Protein AF-A0A2V9JY19-F1 (afdb_monomer)

Solvent-accessible surface area (backbone atoms only — not comparable to full-atom values): 6922 Å² total; per-residue (Å²): 138,89,84,91,78,89,85,86,78,86,88,81,93,77,86,79,79,82,79,78,83,78,81,78,89,81,74,81,76,64,46,71,49,81,43,79,51,76,41,65,29,44,91,92,39,46,79,47,78,48,73,81,78,80,90,84,86,90,81,88,76,99,60,63,50,49,76,46,79,48,73,49,73,22,87,44,69,70,61,42,68,30,53,43,80,49,75,52,78,40,62,55,35,38,41,39,37,47,47,75,111

Nearest PDB structures (foldseek):
  5wai-assembly1_B  TM=3.719E-01  e=1.677E+00  Homo sapiens
  6nq3-assembly2_F-2  TM=3.738E-01  e=2.477E+00  Homo sapiens
  6nq3-assembly1_B-3  TM=2.796E-01  e=1.790E+00  Homo sapiens
  7qfk-assembly1_A  TM=2.818E-01  e=6.156E+00  Lactobacillus acidophilus

pLDDT: mean 82.14, std 22.18, range [30.88, 98.5]

Mean predicted aligned error: 12.44 Å

Foldseek 3Di:
DDDDDDDDDDDDDDDDDDDDPPPDDDDLPWDKDKDKDKAFEAPQADEAEAEDDDDDDDDDDDHRMDIDIDMQTHSDPVQSVQWDWDWDGDRRYIYIYIDGD

Radius of gyration: 28.25 Å; Cα contacts (8 Å, |Δi|>4): 127; chains: 1; bounding box: 87×28×42 Å

Sequence (101 aa):
MPKRILAGGLAAFAVAFQLALASTPGAREELTEEFHQTYPLRAGGRVSLDNINGDVRVSVWDREEVKVDAVKSASSEDRLADIEIKVSAQPDAVHIRTEYR

Structure (mmCIF, N/CA/C/O backbone):
data_AF-A0A2V9JY19-F1
#
_entry.id   AF-A0A2V9JY19-F1
#
loop_
_atom_site.group_PDB
_atom_site.id
_atom_site.type_symbol
_atom_site.label_atom_id
_atom_site.label_alt_id
_atom_site.label_comp_id
_atom_site.label_asym_id
_atom_site.label_entity_id
_atom_site.label_seq_id
_atom_site.pdbx_PDB_ins_code
_atom_site.Cartn_x
_atom_site.Cartn_y
_atom_site.Cartn_z
_atom_site.occupancy
_atom_site.B_iso_or_equiv
_atom_site.auth_seq_id
_atom_site.auth_comp_id
_atom_site.auth_asym_id
_atom_site.auth_atom_id
_atom_site.pdbx_PDB_model_num
ATOM 1 N N . MET A 1 1 ? 72.683 9.585 26.400 1.00 38.25 1 MET A N 1
ATOM 2 C CA . MET A 1 1 ? 72.066 9.809 25.071 1.00 38.25 1 MET A CA 1
ATOM 3 C C . MET A 1 1 ? 71.797 8.452 24.424 1.00 38.25 1 MET A C 1
ATOM 5 O O . MET A 1 1 ? 72.631 7.572 24.590 1.00 38.25 1 MET A O 1
ATOM 9 N N . PRO A 1 2 ? 70.619 8.232 23.815 1.00 49.84 2 PRO A N 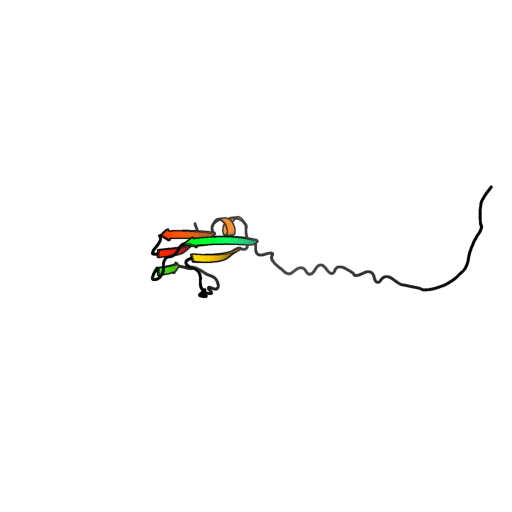1
ATOM 10 C CA . PRO A 1 2 ? 70.066 6.900 23.570 1.00 49.84 2 PRO A CA 1
ATOM 11 C C . PRO A 1 2 ? 70.497 6.328 22.215 1.00 49.84 2 PRO A C 1
ATOM 13 O O . PRO A 1 2 ? 70.688 7.095 21.274 1.00 49.84 2 PRO A O 1
ATOM 16 N N . LYS A 1 3 ? 70.532 4.993 22.098 1.00 34.06 3 LYS A N 1
ATOM 17 C CA . LYS A 1 3 ? 69.774 4.216 21.092 1.00 34.06 3 LYS A CA 1
ATOM 18 C C . LYS A 1 3 ? 70.119 2.727 21.199 1.00 34.06 3 LYS A C 1
ATOM 20 O O . LYS A 1 3 ? 71.262 2.321 21.037 1.00 34.06 3 LYS A O 1
ATOM 25 N N . ARG A 1 4 ? 69.098 1.934 21.528 1.00 35.16 4 ARG A N 1
ATOM 26 C CA . ARG A 1 4 ? 69.138 0.471 21.630 1.00 35.16 4 ARG A CA 1
ATOM 27 C C . ARG A 1 4 ? 69.033 -0.115 20.219 1.00 35.16 4 ARG A C 1
ATOM 29 O O . ARG A 1 4 ? 68.197 0.330 19.438 1.00 35.16 4 ARG A O 1
ATOM 36 N N . ILE A 1 5 ? 69.894 -1.081 19.925 1.00 43.72 5 ILE A N 1
ATOM 37 C CA . ILE A 1 5 ? 69.999 -1.821 18.663 1.00 43.72 5 ILE A CA 1
ATOM 38 C C . ILE A 1 5 ? 69.349 -3.207 18.842 1.00 43.72 5 ILE A C 1
ATOM 40 O O . ILE A 1 5 ? 69.493 -3.783 19.915 1.00 43.72 5 ILE A O 1
ATOM 44 N N . LEU A 1 6 ? 68.615 -3.633 17.795 1.00 39.06 6 LEU A N 1
ATOM 45 C CA . LEU A 1 6 ? 68.303 -4.977 17.243 1.00 39.06 6 LEU A CA 1
ATOM 46 C C . LEU A 1 6 ? 68.505 -6.232 18.123 1.00 39.06 6 LEU A C 1
ATOM 48 O O . LEU A 1 6 ? 69.432 -6.309 18.907 1.00 39.06 6 LEU A O 1
ATOM 52 N N . ALA A 1 7 ? 67.847 -7.373 17.931 1.00 36.47 7 ALA A N 1
ATOM 53 C CA . ALA A 1 7 ? 66.735 -7.883 17.128 1.00 36.47 7 ALA A CA 1
ATOM 54 C C . ALA A 1 7 ? 66.598 -9.364 17.558 1.00 36.47 7 ALA A C 1
ATOM 56 O O . ALA A 1 7 ? 67.577 -9.977 17.983 1.00 36.47 7 ALA A O 1
ATOM 57 N N . GLY A 1 8 ? 65.419 -9.958 17.411 1.00 30.88 8 GLY A N 1
ATOM 58 C CA . GLY A 1 8 ? 65.194 -11.399 17.573 1.00 30.88 8 GLY A CA 1
ATOM 59 C C . GLY A 1 8 ? 63.695 -11.653 17.705 1.00 30.88 8 GLY A C 1
ATOM 60 O O . GLY A 1 8 ? 63.026 -10.908 18.404 1.00 30.88 8 GLY A O 1
ATOM 61 N N . GLY A 1 9 ? 63.063 -12.607 17.040 1.00 31.14 9 GLY A N 1
ATOM 62 C CA . GLY A 1 9 ? 63.498 -13.606 16.080 1.00 31.14 9 GLY A CA 1
ATOM 63 C C . GLY A 1 9 ? 62.242 -14.236 15.453 1.00 31.14 9 GLY A C 1
ATOM 64 O O . GLY A 1 9 ? 61.158 -14.149 16.015 1.00 31.14 9 GLY A O 1
ATOM 65 N N . LEU A 1 10 ? 62.443 -14.790 14.260 1.00 38.69 10 LEU A N 1
ATOM 66 C CA . LEU A 1 10 ? 61.667 -15.749 13.460 1.00 38.69 10 LEU A CA 1
ATOM 67 C C . LEU A 1 10 ? 60.164 -16.055 13.702 1.00 38.69 10 LEU A C 1
ATOM 69 O O . LEU A 1 10 ? 59.747 -16.502 14.762 1.00 38.69 10 LEU A O 1
ATOM 73 N N . ALA A 1 11 ? 59.495 -16.108 12.538 1.00 36.81 11 ALA A N 1
ATOM 74 C CA . ALA A 1 11 ? 58.520 -17.105 12.069 1.00 36.81 11 ALA A CA 1
ATOM 75 C C . ALA A 1 11 ? 57.024 -16.890 12.364 1.00 36.81 11 ALA A C 1
ATOM 77 O O . ALA A 1 11 ? 56.539 -17.160 13.452 1.00 36.81 11 ALA A O 1
ATOM 78 N N . ALA A 1 12 ? 56.266 -16.575 11.308 1.00 40.12 12 ALA A N 1
ATOM 79 C CA . ALA A 1 12 ? 55.334 -17.535 10.708 1.00 40.12 12 ALA A CA 1
ATOM 80 C C . ALA A 1 12 ? 54.804 -17.000 9.367 1.00 40.12 12 ALA A C 1
ATOM 82 O O . ALA A 1 12 ? 54.382 -15.854 9.243 1.00 40.12 12 ALA A O 1
ATOM 83 N N . PHE A 1 13 ? 54.870 -17.858 8.355 1.00 47.34 13 PHE A N 1
ATOM 84 C CA . PHE A 1 13 ? 54.317 -17.684 7.017 1.00 47.34 13 PHE A CA 1
ATOM 85 C C . PHE A 1 13 ? 52.786 -17.549 7.092 1.00 47.34 13 PHE A C 1
ATOM 87 O O . PHE A 1 13 ? 52.125 -18.444 7.613 1.00 47.34 13 PHE A O 1
ATOM 94 N N . ALA A 1 14 ? 52.214 -16.492 6.519 1.00 43.00 14 ALA A N 1
ATOM 95 C CA . ALA A 1 14 ? 50.789 -16.443 6.203 1.00 43.00 14 ALA A CA 1
ATOM 96 C C . ALA A 1 14 ? 50.627 -15.927 4.770 1.00 43.00 14 ALA A C 1
ATOM 98 O O . ALA A 1 14 ? 50.677 -14.730 4.498 1.00 43.00 14 ALA A O 1
ATOM 99 N N . VAL A 1 15 ? 50.494 -16.874 3.842 1.00 46.28 15 VAL A N 1
ATOM 100 C CA . VAL A 1 15 ? 50.088 -16.622 2.459 1.00 46.28 15 VAL A CA 1
ATOM 101 C C . VAL A 1 15 ? 48.638 -16.149 2.499 1.0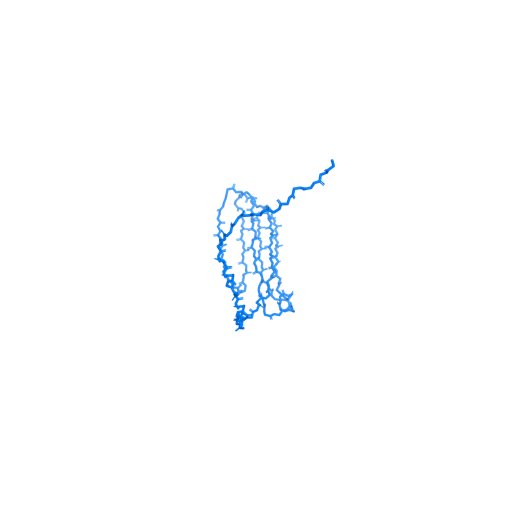0 46.28 15 VAL A C 1
ATOM 103 O O . VAL A 1 15 ? 47.735 -16.932 2.784 1.00 46.28 15 VAL A O 1
ATOM 106 N N . ALA A 1 16 ? 48.411 -14.862 2.247 1.00 49.50 16 ALA A N 1
ATOM 107 C CA . ALA A 1 16 ? 47.068 -14.333 2.068 1.00 49.50 16 ALA A CA 1
ATOM 108 C C . ALA A 1 16 ? 46.580 -14.690 0.656 1.00 49.50 16 ALA A C 1
ATOM 110 O O . ALA A 1 16 ? 47.065 -14.179 -0.353 1.00 49.50 16 ALA A O 1
ATOM 111 N N . PHE A 1 17 ? 45.643 -15.631 0.629 1.00 54.03 17 PHE A N 1
ATOM 112 C CA . PHE A 1 17 ? 44.884 -16.125 -0.512 1.00 54.03 17 PHE A CA 1
ATOM 113 C C . PHE A 1 17 ? 44.190 -14.960 -1.240 1.00 54.03 17 PHE A C 1
ATOM 115 O O . PHE A 1 17 ? 43.300 -14.317 -0.685 1.00 54.03 17 PHE A O 1
ATOM 122 N N . GLN A 1 18 ? 44.615 -14.654 -2.469 1.00 50.22 18 GLN A N 1
ATOM 123 C CA . GLN A 1 18 ? 43.935 -13.667 -3.308 1.00 50.22 18 GLN A CA 1
ATOM 124 C C . GLN A 1 18 ? 42.614 -14.262 -3.802 1.00 50.22 18 GLN A C 1
ATOM 126 O O . GLN A 1 18 ? 42.602 -15.177 -4.625 1.00 50.22 18 GLN A O 1
ATOM 131 N N . LEU A 1 19 ? 41.502 -13.749 -3.278 1.00 56.50 19 LEU A N 1
ATOM 132 C CA . LEU A 1 19 ? 40.162 -14.081 -3.747 1.00 56.50 19 LEU A CA 1
ATOM 133 C C . LEU A 1 19 ? 39.953 -13.430 -5.123 1.00 56.50 19 LEU A C 1
ATOM 135 O O . LEU A 1 19 ? 39.837 -12.210 -5.229 1.00 56.50 19 LEU A O 1
ATOM 139 N N . ALA A 1 20 ? 39.911 -14.236 -6.182 1.00 58.50 20 ALA A N 1
ATOM 140 C CA . ALA A 1 20 ? 39.448 -13.783 -7.486 1.00 58.50 20 ALA A CA 1
ATOM 141 C C . ALA A 1 20 ? 37.944 -13.470 -7.394 1.00 58.50 20 ALA A C 1
ATOM 143 O O . ALA A 1 20 ? 37.136 -14.373 -7.172 1.00 58.50 20 ALA A O 1
ATOM 144 N N . LEU A 1 21 ? 37.562 -12.198 -7.555 1.00 56.31 21 LEU A N 1
ATOM 145 C CA . LEU A 1 21 ? 36.164 -11.816 -7.756 1.00 56.31 21 LEU A CA 1
ATOM 146 C C . LEU A 1 21 ? 35.728 -12.329 -9.133 1.00 56.31 21 LEU A C 1
ATOM 148 O O . LEU A 1 21 ? 35.955 -11.685 -10.154 1.00 56.31 21 LEU A O 1
ATOM 152 N N . ALA A 1 22 ? 35.108 -13.506 -9.163 1.00 59.16 22 ALA A N 1
ATOM 153 C CA . ALA A 1 22 ? 34.329 -13.931 -10.311 1.00 59.16 22 ALA A CA 1
ATOM 154 C C . ALA A 1 22 ? 33.087 -13.032 -10.388 1.00 59.16 22 ALA A C 1
ATOM 156 O O . ALA A 1 22 ? 32.161 -13.166 -9.590 1.00 59.16 22 ALA A O 1
ATOM 157 N N . SER A 1 23 ? 33.078 -12.081 -11.319 1.00 60.47 23 SER A N 1
ATOM 158 C CA . SER A 1 23 ? 31.877 -11.325 -11.667 1.00 60.47 23 SER A CA 1
ATOM 159 C C . SER A 1 23 ? 30.885 -12.298 -12.302 1.00 60.47 23 SER A C 1
ATOM 161 O O . SER A 1 23 ? 31.028 -12.636 -13.472 1.00 60.47 23 SER A O 1
ATOM 163 N N . THR A 1 24 ? 29.913 -12.801 -11.542 1.00 63.28 24 THR A N 1
ATOM 164 C CA . THR A 1 24 ? 28.773 -13.546 -12.095 1.00 63.28 24 THR A CA 1
ATOM 165 C C . THR A 1 24 ? 27.911 -12.582 -12.914 1.00 63.28 24 THR A C 1
ATOM 167 O O . THR A 1 24 ? 27.283 -11.705 -12.321 1.00 63.28 24 THR A O 1
ATOM 170 N N . PRO A 1 25 ? 27.833 -12.706 -14.252 1.00 60.66 25 PRO A N 1
ATOM 171 C CA . PRO A 1 25 ? 26.856 -11.959 -15.024 1.00 60.66 25 PRO A CA 1
ATOM 172 C C . P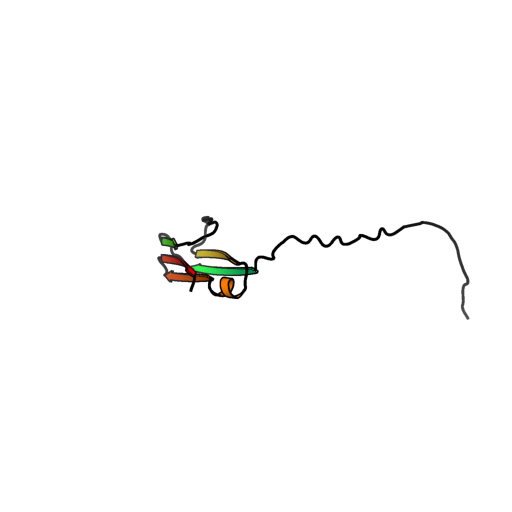RO A 1 25 ? 25.540 -12.736 -14.949 1.00 60.66 25 PRO A C 1
ATOM 174 O O . PRO A 1 25 ? 25.451 -13.838 -15.492 1.00 60.66 25 PRO A O 1
ATOM 177 N N . GLY A 1 26 ? 24.523 -12.222 -14.250 1.00 57.59 26 GLY A N 1
ATOM 178 C CA . GLY A 1 26 ? 23.269 -12.981 -14.195 1.00 57.59 26 GLY A CA 1
ATOM 179 C C . GLY A 1 26 ? 22.105 -12.503 -13.339 1.00 57.59 26 GLY A C 1
ATOM 180 O O . GLY A 1 26 ? 21.095 -13.197 -13.341 1.00 57.59 26 GLY A O 1
ATOM 181 N N . ALA A 1 27 ? 22.168 -11.359 -12.661 1.00 60.03 27 ALA A N 1
ATOM 182 C CA . ALA A 1 27 ? 20.959 -10.721 -12.146 1.00 60.03 27 ALA A CA 1
ATOM 183 C C . ALA A 1 27 ? 20.689 -9.491 -13.010 1.00 60.03 27 ALA A C 1
ATOM 185 O O . ALA A 1 27 ? 21.475 -8.547 -13.011 1.00 60.03 27 ALA A O 1
ATOM 186 N N . ARG A 1 28 ? 19.605 -9.510 -13.794 1.00 62.12 28 ARG A N 1
ATOM 187 C CA . ARG A 1 28 ? 19.000 -8.242 -14.207 1.00 62.12 28 ARG A CA 1
ATOM 188 C C . ARG A 1 28 ? 18.580 -7.578 -12.901 1.00 62.12 28 ARG A C 1
ATOM 190 O O . ARG A 1 28 ? 17.743 -8.151 -12.212 1.00 62.12 28 ARG A O 1
ATOM 197 N N . GLU A 1 29 ? 19.210 -6.469 -12.531 1.00 70.69 29 GLU A N 1
ATOM 198 C CA . GLU A 1 29 ? 18.748 -5.685 -11.388 1.00 70.69 29 GLU A CA 1
ATOM 199 C C . GLU A 1 29 ? 17.331 -5.213 -11.717 1.00 70.69 29 GLU A C 1
ATOM 201 O O . GLU A 1 29 ? 17.115 -4.410 -12.624 1.00 70.69 29 GLU A O 1
ATOM 206 N N . GLU A 1 30 ? 16.349 -5.823 -11.061 1.00 83.44 30 GLU A N 1
ATOM 207 C CA . GLU A 1 30 ? 14.986 -5.326 -11.081 1.00 83.44 30 GLU A CA 1
ATOM 208 C C . GLU A 1 30 ? 14.973 -4.070 -10.215 1.00 83.44 30 GLU A C 1
ATOM 210 O O . GLU A 1 30 ? 15.417 -4.095 -9.067 1.00 83.44 30 GLU A O 1
ATOM 215 N N . LEU A 1 31 ? 14.541 -2.954 -10.792 1.00 94.31 31 LEU A N 1
ATOM 216 C CA . LEU A 1 31 ? 14.476 -1.689 -10.082 1.00 94.31 31 LEU A CA 1
ATOM 217 C C . LEU A 1 31 ? 13.313 -1.753 -9.109 1.00 94.31 31 LEU A C 1
ATOM 219 O O . LEU A 1 31 ? 12.214 -2.159 -9.495 1.00 94.31 31 LEU A O 1
ATOM 223 N N . THR A 1 32 ? 13.552 -1.335 -7.869 1.00 95.31 32 THR A N 1
ATOM 224 C CA . THR A 1 32 ? 12.553 -1.388 -6.806 1.00 95.31 32 THR A CA 1
ATOM 225 C C . THR A 1 32 ? 12.371 -0.049 -6.113 1.00 95.31 32 THR A C 1
ATOM 227 O O . THR A 1 32 ? 13.341 0.672 -5.896 1.00 95.31 32 THR A O 1
ATOM 230 N N . GLU A 1 33 ? 11.143 0.243 -5.692 1.00 96.19 33 GLU A N 1
ATOM 231 C CA . GLU A 1 33 ? 10.821 1.391 -4.839 1.00 96.19 33 GLU A CA 1
ATOM 232 C C . GLU A 1 33 ? 9.935 0.943 -3.675 1.00 96.19 33 GLU A C 1
ATOM 234 O O . GLU A 1 33 ? 8.925 0.260 -3.871 1.00 96.19 33 GLU A O 1
ATOM 239 N N . GLU A 1 34 ? 10.319 1.332 -2.462 1.00 96.94 34 GLU A N 1
ATOM 240 C CA . GLU A 1 34 ? 9.581 1.030 -1.240 1.00 96.94 34 GLU A CA 1
ATOM 241 C C . GLU A 1 34 ? 8.468 2.055 -0.986 1.00 96.94 34 GLU A C 1
ATOM 243 O O . GLU A 1 34 ? 8.636 3.259 -1.180 1.00 96.94 34 GLU A O 1
ATOM 248 N N . PHE A 1 35 ? 7.329 1.572 -0.499 1.00 96.81 35 PHE A N 1
ATOM 249 C CA . PHE A 1 35 ? 6.191 2.384 -0.095 1.00 96.81 35 PHE A CA 1
ATOM 250 C C . PHE A 1 35 ? 5.765 1.991 1.317 1.00 96.81 35 PHE A C 1
ATOM 252 O O . PHE A 1 35 ? 5.347 0.857 1.558 1.00 96.81 35 PHE A O 1
ATOM 259 N N . HIS A 1 36 ? 5.842 2.955 2.234 1.00 98.12 36 HIS A N 1
ATOM 260 C CA . HIS A 1 36 ? 5.499 2.779 3.641 1.00 98.12 36 HIS A CA 1
ATOM 261 C C . HIS A 1 36 ? 4.555 3.884 4.080 1.00 98.12 36 HIS A C 1
ATOM 263 O O . HIS A 1 36 ? 4.941 5.051 4.137 1.00 98.12 36 HIS A O 1
ATOM 269 N N . GLN A 1 37 ? 3.317 3.516 4.391 1.00 98.00 37 GLN A N 1
ATOM 270 C CA . GLN A 1 37 ? 2.317 4.452 4.890 1.00 98.00 37 GLN A CA 1
ATOM 271 C C . GLN A 1 37 ? 1.467 3.818 5.982 1.00 98.00 37 GLN A C 1
ATOM 273 O O . GLN A 1 37 ? 1.164 2.626 5.942 1.00 98.00 37 GLN A O 1
ATOM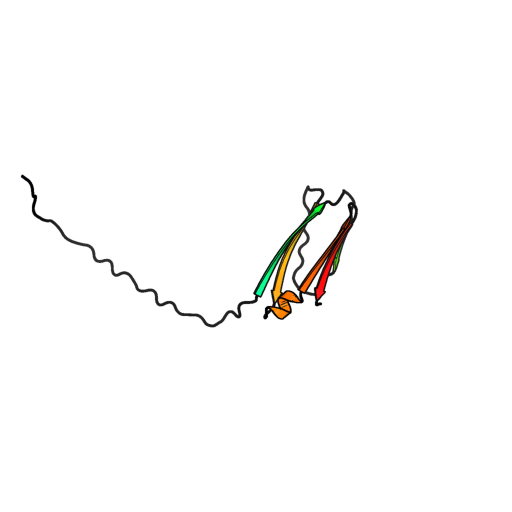 278 N N . THR A 1 38 ? 1.025 4.642 6.926 1.00 98.12 38 THR A N 1
ATOM 279 C CA . THR A 1 38 ? 0.127 4.227 8.005 1.00 98.12 38 THR A CA 1
ATOM 280 C C . THR A 1 38 ? -1.087 5.139 8.037 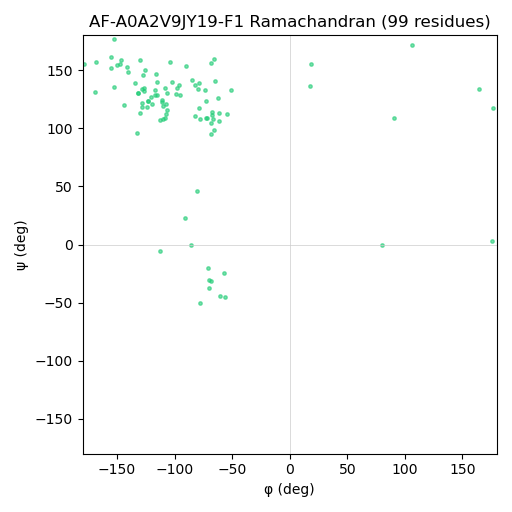1.00 98.12 38 THR A C 1
ATOM 282 O O . THR A 1 38 ? -0.958 6.362 7.973 1.00 98.12 38 THR A O 1
ATOM 285 N N . TYR A 1 39 ? -2.268 4.542 8.164 1.00 97.75 39 TYR A N 1
ATOM 286 C CA . TYR A 1 39 ? -3.542 5.250 8.180 1.00 97.75 39 TYR A CA 1
ATOM 287 C C . TYR A 1 39 ? -4.360 4.841 9.404 1.00 97.75 39 TYR A C 1
ATOM 289 O O . TYR A 1 39 ? -4.481 3.644 9.664 1.00 97.75 39 TYR A O 1
ATOM 297 N N . PRO A 1 40 ? -4.958 5.787 10.147 1.00 97.19 40 PRO A N 1
ATOM 298 C CA . PRO A 1 40 ? -5.846 5.439 11.248 1.00 97.19 40 PRO A CA 1
ATOM 299 C C . PRO A 1 40 ? -7.094 4.722 10.719 1.00 97.19 40 PRO A C 1
ATOM 301 O O . PRO A 1 40 ? -7.651 5.114 9.692 1.00 97.19 40 PRO A O 1
ATOM 304 N N . LEU A 1 41 ? -7.560 3.702 11.439 1.00 97.06 41 LEU A N 1
ATOM 305 C CA . LEU A 1 41 ? -8.795 2.984 11.136 1.00 97.06 41 LEU A CA 1
ATOM 306 C C . LEU A 1 41 ? -9.486 2.587 12.439 1.00 97.06 41 LEU A C 1
ATOM 308 O O . LEU A 1 41 ? -8.942 1.838 13.248 1.00 97.06 41 LEU A O 1
ATOM 312 N N . ARG A 1 42 ? -10.709 3.076 12.632 1.00 95.06 42 ARG A N 1
ATOM 313 C CA . ARG A 1 42 ? -11.506 2.770 13.822 1.00 95.06 42 ARG A CA 1
ATOM 314 C C . ARG A 1 42 ? -11.931 1.305 13.835 1.00 95.06 42 ARG A C 1
ATOM 316 O O . ARG A 1 42 ? -12.086 0.673 12.788 1.00 95.06 42 ARG A O 1
ATOM 323 N N . ALA A 1 43 ? -12.217 0.794 15.030 1.00 92.06 43 ALA A N 1
ATOM 324 C CA . ALA A 1 43 ? -12.820 -0.522 15.200 1.00 92.06 43 ALA A CA 1
ATOM 325 C C . ALA A 1 43 ? -14.083 -0.682 14.328 1.00 92.06 43 ALA A C 1
ATOM 327 O O . ALA A 1 43 ? -14.950 0.192 14.294 1.00 92.06 43 ALA A O 1
ATOM 328 N N . GLY A 1 44 ? -14.176 -1.807 13.613 1.00 92.19 44 GLY A N 1
ATOM 329 C CA . GLY A 1 44 ? -15.268 -2.084 12.670 1.00 92.19 44 GLY A CA 1
ATOM 330 C C . GLY A 1 44 ? -15.128 -1.415 11.297 1.00 92.19 44 GLY A C 1
ATOM 331 O O . GLY A 1 44 ? -15.990 -1.619 10.442 1.00 92.19 44 GLY A O 1
ATOM 332 N N . GLY A 1 45 ? -14.058 -0.649 11.067 1.00 95.44 45 GLY A N 1
ATOM 333 C CA . GLY A 1 45 ? -13.742 -0.084 9.762 1.00 95.44 45 GLY A CA 1
ATOM 334 C C . GLY A 1 45 ? -13.386 -1.146 8.716 1.00 95.44 45 GLY A C 1
ATOM 335 O O . GLY A 1 45 ? -13.042 -2.285 9.038 1.00 95.44 45 GLY A O 1
ATOM 336 N N . ARG A 1 46 ? -13.487 -0.778 7.436 1.00 97.25 46 ARG A N 1
ATOM 337 C CA . ARG A 1 46 ? -13.280 -1.687 6.301 1.00 97.25 46 ARG A CA 1
ATOM 338 C C . ARG A 1 46 ? -11.974 -1.393 5.576 1.00 97.25 46 ARG A C 1
ATOM 340 O O . ARG A 1 46 ? -11.705 -0.253 5.218 1.00 97.25 46 ARG A O 1
ATOM 347 N N . VAL A 1 47 ? -11.215 -2.439 5.271 1.00 97.62 47 VAL A N 1
ATOM 348 C CA . VAL A 1 47 ? -10.076 -2.359 4.349 1.00 97.62 47 VAL A CA 1
ATOM 349 C C . VAL A 1 47 ? -10.461 -3.024 3.035 1.00 97.62 47 VAL A C 1
ATOM 351 O O . VAL A 1 47 ? -10.965 -4.146 3.038 1.00 97.62 47 VAL A O 1
ATOM 354 N N . SER A 1 48 ? -10.219 -2.334 1.925 1.00 97.94 48 SER A N 1
ATOM 355 C CA . SER A 1 48 ? -10.418 -2.846 0.569 1.00 97.94 48 SER A CA 1
ATOM 356 C C . SER A 1 48 ? -9.128 -2.670 -0.224 1.00 97.94 48 SER A C 1
ATOM 358 O O . SER A 1 48 ? -8.563 -1.578 -0.225 1.00 97.94 48 SER A O 1
ATOM 360 N N . LEU A 1 49 ? -8.682 -3.718 -0.914 1.00 97.19 49 LEU A N 1
ATOM 361 C CA . LEU A 1 49 ? -7.459 -3.718 -1.712 1.00 97.19 49 LEU A CA 1
ATOM 362 C C . LEU A 1 49 ? -7.756 -4.222 -3.124 1.00 97.19 49 LEU A C 1
ATOM 364 O O . LEU A 1 49 ? -8.178 -5.365 -3.284 1.00 97.19 49 LEU A O 1
ATOM 368 N N . ASP A 1 50 ? -7.459 -3.388 -4.116 1.00 97.56 50 ASP A N 1
ATOM 369 C CA . ASP A 1 50 ? -7.441 -3.749 -5.531 1.00 97.56 50 ASP A CA 1
ATOM 370 C C . ASP A 1 50 ? -5.983 -3.784 -6.005 1.00 97.56 50 ASP A C 1
ATOM 372 O O . ASP A 1 50 ? -5.325 -2.747 -6.104 1.00 97.56 50 ASP A O 1
ATOM 376 N N . ASN A 1 51 ? -5.462 -4.980 -6.271 1.00 95.38 51 ASN A N 1
ATOM 377 C CA . ASN A 1 51 ? -4.090 -5.181 -6.730 1.00 95.38 51 ASN A CA 1
ATOM 378 C C . ASN A 1 51 ? -4.080 -5.798 -8.137 1.00 95.38 51 ASN A C 1
ATOM 380 O O . ASN A 1 51 ? -4.811 -6.752 -8.393 1.00 95.38 51 ASN A O 1
ATOM 384 N N . ILE A 1 52 ? -3.262 -5.246 -9.039 1.00 90.88 52 ILE A N 1
ATOM 385 C CA . ILE A 1 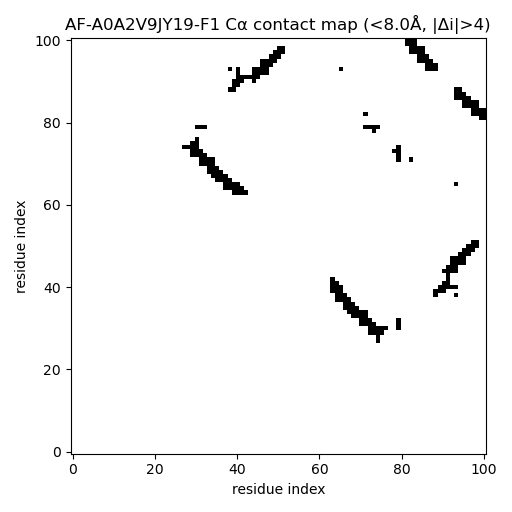52 ? -3.119 -5.772 -10.407 1.00 90.88 52 ILE A CA 1
ATOM 386 C C . ILE A 1 52 ? -2.226 -7.015 -10.438 1.00 90.88 52 ILE A C 1
ATOM 388 O O . ILE A 1 52 ? -2.603 -8.015 -11.039 1.00 90.88 52 ILE A O 1
ATOM 392 N N . ASN A 1 53 ? -1.039 -6.937 -9.832 1.00 89.31 53 ASN A N 1
ATOM 393 C CA . ASN A 1 53 ? -0.026 -7.990 -9.834 1.00 89.31 53 ASN A CA 1
ATOM 394 C C . ASN A 1 53 ? 0.775 -7.981 -8.523 1.00 89.31 53 ASN A C 1
ATOM 396 O O . ASN A 1 53 ? 0.960 -6.927 -7.903 1.00 89.31 53 ASN A O 1
ATOM 400 N N . GLY A 1 54 ? 1.341 -9.144 -8.194 1.00 91.56 54 GLY A N 1
ATOM 401 C CA . GLY A 1 54 ? 2.232 -9.346 -7.054 1.00 91.56 54 GLY A CA 1
ATOM 402 C C . GLY A 1 54 ? 1.574 -10.095 -5.898 1.00 91.56 54 GLY A C 1
ATOM 403 O O . GLY A 1 54 ? 0.373 -10.363 -5.896 1.00 91.56 54 GLY A O 1
ATOM 404 N N . ASP A 1 55 ? 2.390 -10.457 -4.914 1.00 95.19 55 ASP A N 1
ATOM 405 C CA . ASP A 1 55 ? 1.916 -11.146 -3.719 1.00 95.19 55 ASP A CA 1
ATOM 406 C C . ASP A 1 55 ? 1.268 -10.167 -2.737 1.00 95.19 55 ASP A C 1
ATOM 408 O O . ASP A 1 55 ? 1.783 -9.081 -2.466 1.00 95.19 55 ASP A O 1
ATOM 412 N N . VAL A 1 56 ? 0.158 -10.594 -2.137 1.00 96.31 56 VAL A N 1
ATOM 413 C CA . VAL A 1 56 ? -0.535 -9.847 -1.087 1.00 96.31 56 VAL A CA 1
ATOM 414 C C . VAL A 1 56 ? -0.588 -10.690 0.176 1.00 96.31 56 VAL A C 1
ATOM 416 O O . VAL A 1 56 ? -1.088 -11.815 0.179 1.00 96.31 56 VAL A O 1
ATOM 419 N N . ARG A 1 57 ? -0.125 -10.112 1.286 1.00 97.50 57 ARG A N 1
ATOM 420 C CA . ARG A 1 57 ? -0.284 -10.684 2.622 1.00 97.50 57 ARG A CA 1
ATOM 421 C C . ARG A 1 57 ? -1.002 -9.694 3.519 1.00 97.50 57 ARG A C 1
ATOM 423 O O . ARG A 1 57 ? -0.525 -8.585 3.726 1.00 97.50 57 ARG A O 1
ATOM 430 N N . VAL A 1 58 ? -2.115 -10.134 4.094 1.00 96.44 58 VAL A N 1
ATOM 431 C CA . VAL A 1 58 ? -2.864 -9.365 5.087 1.00 96.44 58 VAL A CA 1
ATOM 432 C C . VAL A 1 58 ? -2.717 -10.048 6.437 1.00 96.44 58 VAL A C 1
ATOM 434 O O . VAL A 1 58 ? -3.025 -11.231 6.579 1.00 96.44 58 VAL A O 1
ATOM 437 N N . SER A 1 59 ? -2.252 -9.286 7.420 1.00 97.06 59 SER A N 1
ATOM 438 C CA . SER A 1 59 ? -2.130 -9.711 8.812 1.00 97.06 59 SER A CA 1
ATOM 439 C C . SER A 1 59 ? -2.861 -8.719 9.705 1.00 97.06 59 SER A C 1
ATOM 441 O O . SER A 1 59 ? -2.943 -7.534 9.388 1.00 97.06 59 SER A O 1
ATOM 443 N N . VAL A 1 60 ? -3.377 -9.207 10.828 1.00 95.44 60 VAL A N 1
ATOM 444 C CA . VAL A 1 60 ? -4.044 -8.383 11.841 1.00 95.44 60 VAL A CA 1
ATOM 445 C C . VAL A 1 60 ? -3.132 -8.158 13.046 1.00 95.44 60 VAL A C 1
ATOM 447 O O . VAL A 1 60 ? -2.219 -8.943 13.303 1.00 95.44 60 VAL A O 1
ATOM 450 N N . TRP A 1 61 ? -3.401 -7.084 13.782 1.00 95.44 61 TRP A N 1
ATOM 451 C CA . TRP A 1 61 ? -2.668 -6.649 14.972 1.00 95.44 61 TRP A CA 1
ATOM 452 C C . TRP A 1 61 ? -3.583 -5.848 15.909 1.00 95.44 61 TRP A C 1
ATOM 454 O O . TRP A 1 61 ? -4.749 -5.617 15.596 1.00 95.44 61 TRP A O 1
ATOM 464 N N . ASP A 1 62 ? -3.059 -5.442 17.060 1.00 93.88 62 ASP A N 1
ATOM 465 C CA . ASP A 1 62 ? -3.774 -4.827 18.182 1.00 93.88 62 ASP A CA 1
ATOM 466 C C . ASP A 1 62 ? -3.836 -3.286 18.132 1.00 93.88 62 ASP A C 1
ATOM 468 O O . ASP A 1 62 ? -4.026 -2.637 19.160 1.00 93.88 62 ASP A O 1
ATOM 472 N N . ARG A 1 63 ? -3.688 -2.685 16.944 1.00 95.38 63 ARG A N 1
ATOM 473 C CA . ARG A 1 63 ? -3.679 -1.225 16.742 1.00 95.38 63 ARG A CA 1
ATOM 474 C C . ARG A 1 63 ? -4.845 -0.756 15.881 1.00 95.38 63 ARG A C 1
ATOM 476 O O . ARG A 1 63 ? -5.237 -1.431 14.933 1.00 95.38 63 ARG A O 1
ATOM 483 N N . GLU A 1 64 ? -5.348 0.443 16.173 1.00 95.38 64 GLU A N 1
ATOM 484 C CA . GLU A 1 64 ? -6.408 1.130 15.412 1.00 95.38 64 GLU A CA 1
ATOM 485 C C . GLU A 1 64 ? -5.861 1.822 14.151 1.00 95.38 64 GLU A C 1
ATOM 487 O O . GLU A 1 64 ? -6.121 2.995 13.872 1.00 95.38 64 GLU A O 1
ATOM 492 N N . GLU A 1 65 ? -5.034 1.104 13.398 1.00 96.81 65 GLU A N 1
ATOM 493 C CA . GLU A 1 65 ? -4.387 1.623 12.202 1.00 96.81 65 GLU A CA 1
ATOM 494 C C . GLU A 1 65 ? -4.132 0.512 11.178 1.00 96.81 65 GLU A C 1
ATOM 496 O O . GLU A 1 65 ? -3.996 -0.671 11.502 1.00 96.81 65 GLU A O 1
ATOM 501 N N . VAL A 1 66 ? -4.054 0.913 9.915 1.00 98.00 66 VAL A N 1
ATOM 502 C CA . VAL A 1 66 ? -3.641 0.082 8.791 1.00 98.00 66 VAL A CA 1
ATOM 503 C C . VAL A 1 66 ? -2.255 0.533 8.381 1.00 98.00 66 VAL A C 1
ATOM 505 O O . VAL A 1 66 ? -2.066 1.687 7.997 1.00 98.00 66 VAL A O 1
ATOM 508 N N . LYS A 1 67 ? -1.298 -0.388 8.430 1.00 98.12 67 LYS A N 1
ATOM 509 C CA . LYS A 1 67 ? 0.035 -0.182 7.875 1.00 98.12 67 LYS A CA 1
ATOM 510 C C . LYS A 1 67 ? 0.119 -0.836 6.501 1.00 98.12 67 LYS A C 1
ATOM 512 O O . LYS A 1 67 ? -0.240 -2.003 6.348 1.00 98.12 67 LYS A O 1
ATOM 517 N N . VAL A 1 68 ? 0.587 -0.074 5.521 1.00 98.00 68 VAL A N 1
ATOM 518 C CA . VAL A 1 68 ? 0.807 -0.506 4.142 1.00 98.00 68 VAL A CA 1
ATOM 519 C C . VAL A 1 68 ? 2.307 -0.491 3.894 1.00 98.00 68 VAL A C 1
ATOM 521 O O . VAL A 1 68 ? 2.905 0.577 3.790 1.00 98.00 68 VAL A O 1
ATOM 524 N N . ASP A 1 69 ? 2.889 -1.684 3.820 1.00 98.19 69 ASP A N 1
ATOM 525 C CA . ASP A 1 69 ? 4.271 -1.907 3.408 1.00 98.19 69 ASP A CA 1
ATOM 526 C C . ASP A 1 69 ? 4.238 -2.587 2.035 1.00 98.19 69 ASP A C 1
ATOM 528 O O . ASP A 1 69 ? 3.664 -3.671 1.895 1.00 98.19 69 ASP A O 1
ATOM 532 N N . ALA A 1 70 ? 4.812 -1.948 1.018 1.00 97.12 70 ALA A N 1
ATOM 533 C CA . ALA A 1 70 ? 4.832 -2.464 -0.346 1.00 97.12 70 ALA A CA 1
ATOM 534 C C . ALA A 1 70 ? 6.171 -2.189 -1.036 1.00 97.12 70 ALA A C 1
ATOM 536 O O . ALA A 1 70 ? 6.857 -1.216 -0.731 1.00 97.12 70 ALA A O 1
ATOM 537 N N . VAL A 1 71 ? 6.513 -3.043 -2.001 1.00 96.50 71 VAL A N 1
ATOM 538 C CA . VAL A 1 71 ? 7.674 -2.876 -2.880 1.00 96.50 71 VAL A CA 1
ATOM 539 C C . VAL A 1 71 ? 7.168 -2.898 -4.315 1.00 96.50 71 VAL A C 1
ATOM 541 O O . VAL A 1 71 ? 6.585 -3.889 -4.754 1.00 96.50 71 VAL A O 1
ATOM 544 N N . LYS A 1 72 ? 7.361 -1.799 -5.043 1.00 94.69 72 LYS A N 1
ATOM 545 C CA . LYS A 1 72 ? 7.143 -1.747 -6.491 1.00 94.69 72 LYS A CA 1
ATOM 546 C C . LYS A 1 72 ? 8.385 -2.304 -7.168 1.00 94.69 72 LYS A C 1
ATOM 548 O O . LYS A 1 72 ? 9.481 -1.950 -6.746 1.00 94.69 72 LYS A O 1
ATOM 553 N N . SER A 1 73 ? 8.231 -3.127 -8.202 1.00 93.88 73 SER A N 1
ATOM 554 C CA . SER A 1 73 ? 9.357 -3.655 -8.974 1.00 93.88 73 SER A CA 1
ATOM 555 C C . SER A 1 73 ? 9.096 -3.567 -10.480 1.00 93.88 73 SER A C 1
ATOM 557 O O . SER A 1 73 ? 7.972 -3.769 -10.946 1.00 93.88 73 SER A O 1
ATOM 559 N N . ALA A 1 74 ? 10.118 -3.196 -11.251 1.00 93.94 74 ALA A N 1
ATOM 560 C CA . ALA A 1 74 ? 10.042 -3.122 -12.706 1.00 93.94 74 ALA A CA 1
ATOM 561 C C . ALA A 1 74 ? 11.425 -3.270 -13.355 1.00 93.94 74 ALA A C 1
ATOM 563 O O . ALA A 1 74 ? 12.461 -3.043 -12.738 1.00 93.94 74 ALA A O 1
ATOM 564 N N . SER A 1 75 ? 11.463 -3.603 -14.649 1.00 92.88 75 SER A N 1
ATOM 565 C CA . SER A 1 75 ? 12.743 -3.761 -15.364 1.00 92.88 75 SER A CA 1
ATOM 566 C C . SER A 1 75 ? 13.330 -2.459 -15.933 1.00 92.88 75 SER A C 1
ATOM 568 O O . SER A 1 75 ? 14.325 -2.524 -16.655 1.00 92.88 75 SER A O 1
ATOM 570 N N . SER A 1 76 ? 12.666 -1.319 -15.750 1.00 93.88 76 SER A N 1
ATOM 571 C CA . SER A 1 76 ? 13.111 -0.006 -16.234 1.00 93.88 76 SER A CA 1
ATOM 572 C C . SER A 1 76 ? 12.511 1.105 -15.376 1.00 93.88 76 SER A C 1
ATOM 574 O O . SER A 1 76 ? 11.429 0.925 -14.816 1.00 93.88 76 SER A O 1
ATOM 576 N N . GLU A 1 77 ? 13.207 2.239 -15.285 1.00 93.88 77 GLU A N 1
ATOM 577 C CA . GLU A 1 77 ? 12.801 3.384 -14.456 1.00 93.88 77 GLU A CA 1
ATOM 578 C C . GLU A 1 77 ? 11.439 3.933 -14.886 1.00 93.88 77 GLU A C 1
ATOM 580 O O . GLU A 1 77 ? 10.568 4.101 -14.040 1.00 93.88 77 GLU A O 1
ATOM 585 N N . ASP A 1 78 ? 11.209 4.089 -16.195 1.00 94.31 78 ASP A N 1
ATOM 586 C CA . ASP A 1 78 ? 9.920 4.550 -16.732 1.00 94.31 78 ASP A CA 1
ATOM 587 C C . ASP A 1 78 ? 8.759 3.657 -16.269 1.00 94.31 78 ASP A C 1
ATOM 589 O O . ASP A 1 78 ? 7.748 4.137 -15.769 1.00 94.31 78 ASP A O 1
ATOM 593 N N . ARG A 1 79 ? 8.938 2.328 -16.322 1.00 93.44 79 ARG A N 1
ATOM 594 C CA . ARG A 1 79 ? 7.901 1.382 -15.885 1.00 93.44 79 ARG A CA 1
ATOM 595 C C . ARG A 1 79 ? 7.703 1.385 -14.376 1.00 93.44 79 ARG A C 1
ATOM 597 O O . ARG A 1 79 ? 6.606 1.087 -13.922 1.00 93.44 79 ARG A O 1
ATOM 604 N N . LEU A 1 80 ? 8.750 1.668 -13.603 1.00 94.94 80 LEU A N 1
ATOM 605 C CA . LEU A 1 80 ? 8.639 1.816 -12.153 1.00 94.94 80 LEU A CA 1
ATOM 606 C C . LEU A 1 80 ? 7.881 3.101 -11.788 1.00 94.94 80 LEU A C 1
ATOM 608 O O . LEU A 1 80 ? 7.087 3.094 -10.845 1.00 94.94 80 LEU A O 1
ATOM 612 N N . ALA A 1 81 ? 8.108 4.174 -12.552 1.00 94.69 81 ALA A N 1
ATOM 613 C CA . ALA A 1 81 ? 7.432 5.458 -12.407 1.00 94.69 81 ALA A CA 1
ATOM 614 C C . ALA A 1 81 ? 5.943 5.385 -12.786 1.00 94.69 81 ALA A C 1
ATOM 616 O O . ALA A 1 81 ? 5.128 6.065 -12.163 1.00 94.69 81 ALA A O 1
ATOM 617 N N . ASP A 1 82 ? 5.581 4.520 -13.738 1.00 95.38 82 ASP A N 1
ATOM 618 C CA . ASP A 1 82 ? 4.185 4.282 -14.121 1.00 95.38 82 ASP A CA 1
ATOM 619 C C . ASP A 1 82 ? 3.386 3.524 -13.046 1.00 95.38 82 ASP A C 1
ATOM 621 O O . ASP A 1 82 ? 2.157 3.587 -13.048 1.00 95.38 82 ASP A O 1
ATOM 625 N N . ILE A 1 83 ? 4.046 2.808 -12.123 1.00 95.56 83 ILE A N 1
ATOM 626 C CA . ILE A 1 83 ? 3.365 2.093 -11.033 1.00 95.56 83 ILE A CA 1
ATOM 627 C C . ILE A 1 83 ? 2.992 3.079 -9.925 1.00 95.56 83 ILE A C 1
ATOM 629 O O . ILE A 1 83 ? 3.849 3.619 -9.215 1.00 95.56 83 ILE A O 1
ATOM 633 N N . GLU A 1 84 ? 1.692 3.215 -9.689 1.00 96.00 84 GLU A N 1
ATOM 634 C CA . GLU A 1 84 ? 1.146 4.027 -8.613 1.00 96.00 84 GLU A CA 1
ATOM 635 C C . GLU A 1 84 ? 0.407 3.182 -7.573 1.00 96.00 84 GLU A C 1
ATOM 637 O O . GLU A 1 84 ? -0.346 2.260 -7.892 1.00 96.00 84 GLU A O 1
ATOM 642 N N . ILE A 1 85 ? 0.595 3.544 -6.302 1.00 96.56 85 ILE A N 1
ATOM 643 C CA . ILE A 1 85 ? -0.198 3.049 -5.178 1.00 96.56 85 ILE A CA 1
ATOM 644 C C . ILE A 1 85 ? -1.055 4.211 -4.680 1.00 96.56 85 ILE A C 1
ATOM 646 O O . ILE A 1 85 ? -0.556 5.153 -4.065 1.00 96.56 85 ILE A O 1
ATOM 650 N N . LYS A 1 86 ? -2.360 4.146 -4.943 1.00 97.50 86 LYS A N 1
ATOM 651 C CA . LYS A 1 86 ? -3.335 5.121 -4.454 1.00 97.50 86 LYS A CA 1
ATOM 652 C C . LYS A 1 86 ? -3.972 4.614 -3.177 1.00 97.50 86 LYS A C 1
ATOM 65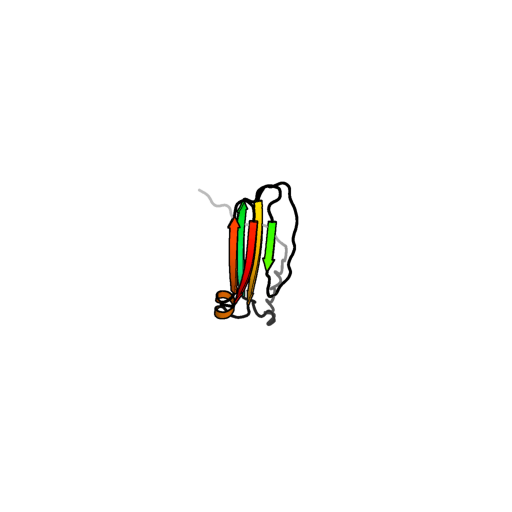4 O O . LYS A 1 86 ? -4.517 3.511 -3.146 1.00 97.50 86 LYS A O 1
ATOM 659 N N . VAL A 1 87 ? -3.965 5.453 -2.146 1.00 97.88 87 VAL A N 1
ATOM 660 C CA . VAL A 1 87 ? -4.660 5.163 -0.893 1.00 97.88 87 VAL A CA 1
ATOM 661 C C . VAL A 1 87 ? -5.656 6.269 -0.580 1.00 97.88 87 VAL A C 1
ATOM 663 O O . VAL A 1 87 ? -5.296 7.440 -0.479 1.00 97.88 87 VAL A O 1
ATOM 666 N N . SER A 1 88 ? -6.919 5.886 -0.411 1.00 98.06 88 SER A N 1
ATOM 667 C CA . SER A 1 88 ? -7.962 6.738 0.156 1.00 98.06 88 SER A CA 1
ATOM 668 C C . SER A 1 88 ? -8.261 6.250 1.565 1.00 98.06 88 SER A C 1
ATOM 670 O O . SER A 1 88 ? -8.707 5.117 1.745 1.00 98.06 88 SER A O 1
ATOM 672 N N . ALA A 1 89 ? -7.989 7.089 2.562 1.00 97.19 89 ALA A N 1
ATOM 673 C CA . ALA A 1 89 ? -8.186 6.758 3.965 1.00 97.19 89 ALA A CA 1
ATOM 674 C C . ALA A 1 89 ? -9.238 7.671 4.600 1.00 97.19 89 ALA A C 1
ATOM 676 O O . ALA A 1 89 ? -9.164 8.897 4.518 1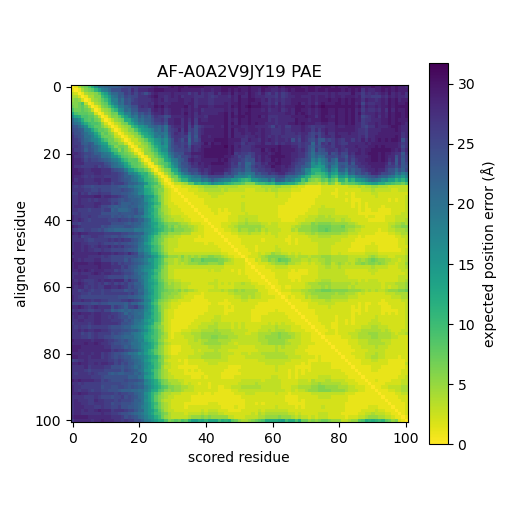.00 97.19 89 ALA A O 1
ATOM 677 N N . GLN A 1 90 ? -10.203 7.039 5.253 1.00 97.25 90 GLN A N 1
ATOM 678 C CA . GLN A 1 90 ? -11.253 7.627 6.071 1.00 97.25 90 GLN A CA 1
ATOM 679 C C . GLN A 1 90 ? -11.289 6.886 7.417 1.00 97.25 90 GLN A C 1
ATOM 681 O O . GLN A 1 90 ? -10.823 5.748 7.498 1.00 97.25 90 GLN A O 1
ATOM 686 N N . PRO A 1 91 ? -11.851 7.483 8.485 1.00 94.38 91 PRO A N 1
ATOM 687 C CA . PRO A 1 91 ? -11.851 6.855 9.807 1.00 94.38 91 PRO A CA 1
ATOM 688 C C . PRO A 1 91 ? -12.508 5.467 9.863 1.00 94.38 91 PRO A C 1
ATOM 690 O O . PRO A 1 91 ? -12.208 4.693 10.768 1.00 94.38 91 PRO A O 1
ATOM 693 N N . ASP A 1 92 ? -13.414 5.161 8.938 1.00 97.19 92 ASP A N 1
ATOM 694 C CA . ASP A 1 92 ? -14.181 3.919 8.831 1.00 97.19 92 ASP A CA 1
ATOM 695 C C . ASP A 1 92 ? -13.817 3.071 7.599 1.00 97.19 92 ASP A C 1
ATOM 697 O O . ASP A 1 92 ? -14.311 1.949 7.463 1.00 97.19 92 ASP A O 1
ATOM 701 N N . ALA A 1 93 ? -12.951 3.564 6.707 1.00 97.88 93 ALA A N 1
ATOM 702 C CA . ALA A 1 93 ? -12.578 2.846 5.495 1.00 97.88 93 ALA A CA 1
ATOM 703 C C . ALA A 1 93 ? -11.181 3.212 4.975 1.00 97.88 93 ALA A C 1
ATOM 705 O O . ALA A 1 93 ? -10.852 4.384 4.823 1.00 97.88 93 ALA A O 1
ATOM 706 N N . VAL A 1 94 ? -10.395 2.206 4.596 1.00 98.44 94 VAL A N 1
ATOM 707 C CA . VAL A 1 94 ? -9.149 2.375 3.835 1.00 98.44 94 VAL A CA 1
ATOM 708 C C . VAL A 1 94 ? -9.280 1.620 2.516 1.00 98.44 94 VAL A C 1
ATOM 710 O O . VAL A 1 94 ? -9.492 0.408 2.505 1.00 98.44 94 VAL A O 1
ATOM 713 N N . HIS A 1 95 ? -9.158 2.334 1.400 1.00 98.50 95 HIS A N 1
ATOM 714 C CA . HIS A 1 95 ? -9.132 1.757 0.059 1.00 98.50 95 HIS A CA 1
ATOM 715 C C . HIS A 1 95 ? -7.742 1.914 -0.548 1.00 98.50 95 HIS A C 1
ATOM 717 O O . HIS A 1 95 ? -7.242 3.033 -0.665 1.00 98.50 95 HIS A O 1
ATOM 723 N N . ILE A 1 96 ? -7.137 0.796 -0.936 1.00 98.38 96 ILE A N 1
ATOM 724 C CA . ILE A 1 96 ? -5.806 0.717 -1.534 1.00 98.38 96 ILE A CA 1
ATOM 725 C C . ILE A 1 96 ? -5.978 0.207 -2.963 1.00 98.38 96 ILE A C 1
ATOM 727 O O . ILE A 1 96 ? -6.626 -0.816 -3.176 1.00 98.38 96 ILE A O 1
ATOM 731 N N . ARG A 1 97 ? -5.393 0.901 -3.937 1.00 97.69 97 ARG A N 1
ATOM 732 C CA . ARG A 1 97 ? -5.398 0.504 -5.346 1.00 97.69 97 ARG A CA 1
ATOM 733 C C . ARG A 1 97 ? -3.991 0.587 -5.909 1.00 97.69 97 ARG A C 1
ATOM 735 O O . ARG A 1 97 ? -3.343 1.621 -5.756 1.00 97.69 97 ARG A O 1
ATOM 742 N N . THR A 1 98 ? -3.541 -0.472 -6.572 1.00 96.50 98 THR A N 1
ATOM 743 C CA . THR A 1 98 ? -2.356 -0.405 -7.432 1.00 96.50 98 THR A CA 1
ATOM 744 C C . THR A 1 98 ? -2.788 -0.240 -8.882 1.00 96.50 98 THR A C 1
ATOM 746 O O . THR A 1 98 ? -3.730 -0.894 -9.329 1.00 96.50 98 THR A O 1
ATOM 749 N N . GLU A 1 99 ? -2.146 0.667 -9.612 1.00 95.19 99 GLU A N 1
ATOM 750 C CA . GLU A 1 99 ? -2.447 0.918 -11.021 1.00 95.19 99 GLU A CA 1
ATOM 751 C C . GLU A 1 99 ? -1.209 1.309 -11.828 1.00 95.19 99 GLU A C 1
ATOM 753 O O . GLU A 1 99 ? -0.202 1.734 -11.265 1.00 95.19 99 GLU A O 1
ATOM 758 N N . TYR A 1 100 ? -1.300 1.127 -13.147 1.00 92.81 100 TYR A N 1
ATOM 759 C CA . TYR A 1 100 ? -0.367 1.710 -14.108 1.00 92.81 100 TYR A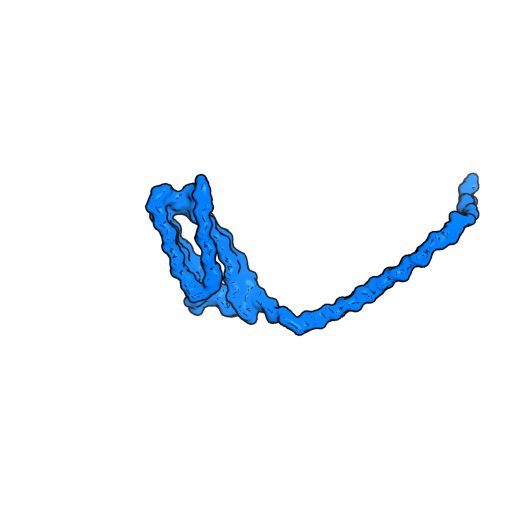 CA 1
ATOM 760 C C . TYR A 1 100 ? -0.976 3.007 -14.648 1.00 92.81 100 TYR A C 1
ATOM 762 O O . TYR A 1 100 ? -2.179 3.030 -14.935 1.00 92.81 100 TYR A O 1
ATOM 770 N N . ARG A 1 101 ? -0.170 4.061 -14.770 1.00 87.88 101 ARG A N 1
ATOM 771 C CA . ARG A 1 101 ? -0.567 5.323 -15.408 1.00 87.88 101 ARG A CA 1
ATOM 772 C C . ARG A 1 101 ? -0.321 5.362 -16.910 1.00 87.88 101 ARG A C 1
ATOM 774 O O . ARG A 1 101 ? 0.520 4.584 -17.401 1.00 87.88 101 ARG A O 1
#

Secondary structure (DSSP, 8-state):
------------------------------EEEEEEEEEE--TT-EEEEE-SSS-------SSSEEEEEEEEEESSHHHHHTEEEEEEEETTEEEEEEEE-